Protein AF-U9UEZ4-F1 (afdb_monomer_lite)

InterPro domains:
  IPR045379 Crinkler effector protein, N-terminal [PF20147] (29-133)

Sequence (133 aa):
MSNRLSGLIKNDSADSHHGKRLRYIMVGCFILG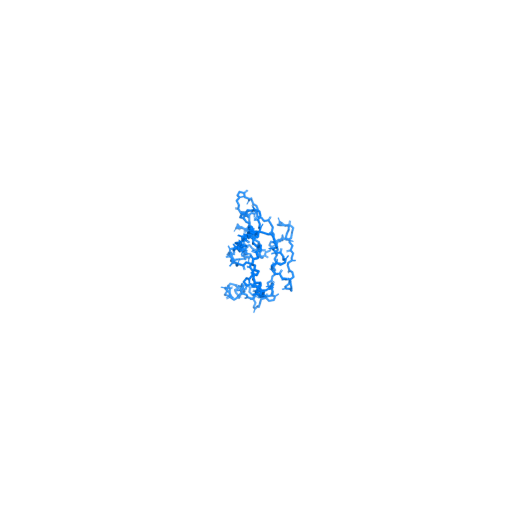NGVTFNFEIGKYVDFTELKKAIWEDDKDYFASIGVNNDKKIKLWKVEIPTRNNDKYERLLENHRVDLDVKEEFSGERLDETWHIDLTFKEPPPKEHIHII

pLDDT: mean 74.75, std 17.94, range [34.5, 93.56]

Radius of gyration: 23.18 Å; chains: 1; bounding box: 70×32×69 Å

Structure (mmCIF, N/CA/C/O backbone):
data_AF-U9UEZ4-F1
#
_entry.id   AF-U9UEZ4-F1
#
loop_
_atom_site.group_PDB
_atom_site.id
_atom_site.type_symbol
_atom_site.label_atom_id
_atom_site.label_alt_id
_atom_site.label_comp_id
_atom_site.label_asym_id
_atom_site.label_entity_id
_atom_site.label_seq_id
_atom_site.pdbx_PDB_ins_code
_atom_site.Cartn_x
_atom_site.Cartn_y
_atom_site.Cartn_z
_atom_site.occupancy
_atom_site.B_iso_or_equiv
_atom_site.auth_seq_id
_atom_site.auth_comp_id
_atom_site.auth_asym_id
_atom_site.auth_atom_id
_atom_site.pdbx_PDB_model_num
ATOM 1 N N . MET A 1 1 ? -56.469 -15.914 54.053 1.00 38.72 1 MET A N 1
ATOM 2 C CA . MET A 1 1 ? -56.085 -16.511 52.752 1.00 38.72 1 MET A CA 1
ATOM 3 C C . MET A 1 1 ? -55.709 -15.329 51.848 1.00 38.72 1 MET A C 1
ATOM 5 O O . MET A 1 1 ? -56.593 -14.533 51.592 1.00 38.72 1 MET A O 1
ATOM 9 N N . SER A 1 2 ? -54.442 -14.932 51.629 1.00 39.00 2 SER A N 1
ATOM 10 C CA . SER A 1 2 ? -53.332 -15.628 50.928 1.00 39.00 2 SER A CA 1
ATOM 11 C C . SER A 1 2 ? -53.791 -16.018 49.505 1.00 39.00 2 SER A C 1
ATOM 13 O O . SER A 1 2 ? -54.774 -16.737 49.421 1.00 39.00 2 SER A O 1
ATOM 15 N N . ASN A 1 3 ? -53.236 -15.567 48.366 1.00 36.53 3 ASN A N 1
ATOM 16 C CA . ASN A 1 3 ? -51.908 -15.036 48.031 1.00 36.53 3 ASN A CA 1
ATOM 17 C C . ASN A 1 3 ? -51.885 -14.129 46.772 1.00 36.53 3 ASN A C 1
ATOM 19 O O . ASN A 1 3 ? -52.782 -14.157 45.939 1.00 36.53 3 ASN A O 1
ATOM 23 N N . ARG A 1 4 ? -50.761 -13.398 46.682 1.00 41.03 4 ARG A N 1
ATOM 24 C CA . ARG A 1 4 ? -50.098 -12.681 45.569 1.00 41.03 4 ARG A CA 1
ATOM 25 C C . ARG A 1 4 ? -50.223 -13.309 44.166 1.00 41.03 4 ARG A C 1
ATOM 27 O O . ARG A 1 4 ? -50.112 -14.523 44.061 1.00 41.03 4 ARG A O 1
ATOM 34 N N . LEU A 1 5 ? -50.143 -12.477 43.115 1.00 40.34 5 LEU A N 1
ATOM 35 C CA . LEU A 1 5 ? -49.034 -12.550 42.144 1.00 40.34 5 LEU A CA 1
ATOM 36 C C . LEU A 1 5 ? -48.837 -11.233 41.360 1.00 40.34 5 LEU A C 1
ATOM 38 O O . LEU A 1 5 ? -49.775 -10.534 41.002 1.00 40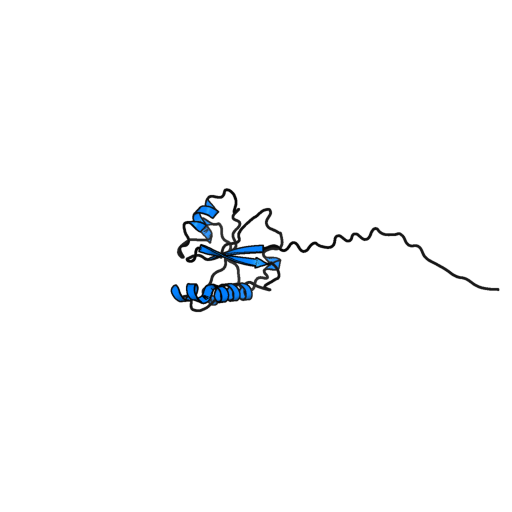.34 5 LEU A O 1
ATOM 42 N N . SER A 1 6 ? -47.564 -10.917 41.167 1.00 43.03 6 SER A N 1
ATOM 43 C CA . SER A 1 6 ? -46.924 -9.763 40.533 1.00 43.03 6 SER A CA 1
ATOM 44 C C . SER A 1 6 ? -46.787 -9.891 39.009 1.00 43.03 6 SER A C 1
ATOM 46 O O . SER A 1 6 ? -46.672 -11.005 38.509 1.00 43.03 6 SER A O 1
ATOM 48 N N . GLY A 1 7 ? -46.627 -8.769 38.299 1.00 34.50 7 GLY A N 1
ATOM 49 C CA . GLY A 1 7 ? -46.088 -8.744 36.928 1.00 34.50 7 GLY A CA 1
ATOM 50 C C . GLY A 1 7 ? -46.143 -7.339 36.320 1.00 34.50 7 GLY A C 1
ATOM 51 O O . GLY A 1 7 ? -47.192 -6.909 35.872 1.00 34.50 7 GLY A O 1
ATOM 52 N N . LEU A 1 8 ? -45.124 -6.514 36.564 1.00 38.72 8 LEU A N 1
ATOM 53 C CA . LEU A 1 8 ? -44.015 -6.190 35.650 1.00 38.72 8 LEU A CA 1
ATOM 54 C C . LEU A 1 8 ? -44.342 -5.110 34.602 1.00 38.72 8 LEU A C 1
ATOM 56 O O . LEU A 1 8 ? -44.999 -5.343 33.595 1.00 38.72 8 LEU A O 1
ATOM 60 N N . ILE A 1 9 ? -43.761 -3.938 34.863 1.00 47.59 9 ILE A N 1
ATOM 61 C CA . ILE A 1 9 ? -43.446 -2.871 33.916 1.00 47.59 9 ILE A CA 1
ATOM 62 C C . ILE A 1 9 ? -42.712 -3.472 32.711 1.00 47.59 9 ILE A C 1
ATOM 64 O O . ILE A 1 9 ? -41.689 -4.135 32.884 1.00 47.59 9 ILE A O 1
ATOM 68 N N . LYS A 1 10 ? -43.171 -3.159 31.499 1.00 39.62 10 LYS A N 1
ATOM 69 C CA . LYS A 1 10 ? -42.293 -3.054 30.333 1.00 39.62 10 LYS A CA 1
ATOM 70 C C . LYS A 1 10 ? -42.542 -1.704 29.686 1.00 39.62 10 LYS A C 1
ATOM 72 O O . LYS A 1 10 ? -43.497 -1.501 28.948 1.00 39.62 10 LYS A O 1
ATOM 77 N N . ASN A 1 11 ? -41.678 -0.768 30.060 1.00 39.50 11 ASN A N 1
ATOM 78 C CA . ASN A 1 11 ? -41.325 0.335 29.194 1.00 39.50 11 ASN A CA 1
ATOM 79 C C . ASN A 1 11 ? -40.681 -0.321 27.975 1.00 39.50 11 ASN A C 1
ATOM 81 O O . ASN A 1 11 ? -39.571 -0.845 28.095 1.00 39.50 11 ASN A O 1
ATOM 85 N N . ASP A 1 12 ? -41.377 -0.338 26.844 1.00 38.19 12 ASP A N 1
ATOM 86 C CA . ASP A 1 12 ? -40.741 -0.636 25.569 1.00 38.19 12 ASP A CA 1
ATOM 87 C C . ASP A 1 12 ? -39.836 0.555 25.244 1.00 38.19 12 ASP A C 1
ATOM 89 O O . ASP A 1 12 ? -40.199 1.518 24.570 1.00 38.19 12 ASP A O 1
ATOM 93 N N . SER A 1 13 ? -38.643 0.504 25.840 1.00 41.62 13 SER A N 1
ATOM 94 C CA . SER A 1 13 ? -37.453 1.159 25.334 1.00 41.62 13 SER A CA 1
ATOM 95 C C . SER A 1 13 ? -37.357 0.750 23.876 1.00 41.62 13 SER A C 1
ATOM 97 O O . SER A 1 13 ? -37.147 -0.425 23.586 1.00 41.62 13 SER A O 1
ATOM 99 N N . ALA A 1 14 ? -37.576 1.708 22.978 1.00 40.12 14 ALA A N 1
ATOM 100 C CA . ALA A 1 14 ? -37.280 1.553 21.570 1.00 40.12 14 ALA A CA 1
ATOM 101 C C . ALA A 1 14 ? -35.812 1.136 21.468 1.00 40.12 14 ALA A C 1
ATOM 103 O O . ALA A 1 14 ? -34.907 1.960 21.612 1.00 40.12 14 ALA A O 1
ATOM 104 N N . ASP A 1 15 ? -35.605 -0.171 21.318 1.00 39.16 15 ASP A N 1
ATOM 105 C CA . ASP A 1 15 ? -34.315 -0.779 21.076 1.00 39.16 15 ASP A CA 1
ATOM 106 C C . ASP A 1 15 ? -33.786 -0.124 19.808 1.00 39.16 15 ASP A C 1
ATOM 108 O O . ASP A 1 15 ? -34.284 -0.327 18.695 1.00 39.16 15 ASP A O 1
ATOM 112 N N . SER A 1 16 ? -32.806 0.750 19.999 1.00 41.16 16 SER A N 1
ATOM 113 C CA . SER A 1 16 ? -32.030 1.347 18.936 1.00 41.16 16 SER A CA 1
ATOM 114 C C . SER A 1 16 ? -31.143 0.252 18.357 1.00 41.16 16 SER A C 1
ATOM 116 O O . SER A 1 16 ? -29.924 0.236 18.508 1.00 41.16 16 SER A O 1
ATOM 118 N N . HIS A 1 17 ? -31.756 -0.655 17.599 1.00 41.59 17 HIS A N 1
ATOM 119 C CA . HIS A 1 17 ? -31.066 -1.458 16.608 1.00 41.59 17 HIS A CA 1
ATOM 120 C C . HIS A 1 17 ? -30.628 -0.541 15.458 1.00 41.59 17 HIS A C 1
ATOM 122 O O . HIS A 1 17 ? -31.032 -0.680 14.307 1.00 41.59 17 HIS A O 1
ATOM 128 N N . HIS A 1 18 ? -29.716 0.386 15.758 1.00 40.03 18 HIS A N 1
ATOM 129 C CA . HIS A 1 18 ? -28.657 0.726 14.825 1.00 40.03 18 HIS A CA 1
ATOM 130 C C . HIS A 1 18 ? -27.778 -0.518 14.715 1.00 40.03 18 HIS A C 1
ATOM 132 O O . HIS A 1 18 ? -26.690 -0.599 15.284 1.00 40.03 18 HIS A O 1
ATOM 138 N N . GLY A 1 19 ? -28.284 -1.524 13.995 1.00 38.94 19 GLY A N 1
ATOM 139 C CA . GLY A 1 19 ? -27.438 -2.545 13.416 1.00 38.94 19 GLY A CA 1
ATOM 140 C C . GLY A 1 19 ? -26.361 -1.789 12.661 1.00 38.94 19 GLY A C 1
ATOM 141 O O . GLY A 1 19 ? -26.657 -1.103 11.680 1.00 38.94 19 GLY A O 1
ATOM 142 N N . LYS A 1 20 ? -25.133 -1.824 13.186 1.00 46.09 20 LYS A N 1
ATOM 143 C CA . LYS A 1 20 ? -23.950 -1.335 12.493 1.00 46.09 20 LYS A CA 1
ATOM 144 C C . LYS A 1 20 ? -23.939 -2.078 11.163 1.00 46.09 20 LYS A C 1
ATOM 146 O O . LYS A 1 20 ? -23.515 -3.226 11.104 1.00 46.09 20 LYS A O 1
ATOM 151 N N . ARG A 1 21 ? -24.464 -1.454 10.105 1.00 43.06 21 ARG A N 1
ATOM 152 C CA . ARG A 1 21 ? -24.136 -1.838 8.737 1.00 43.06 21 ARG A CA 1
ATOM 153 C C . ARG A 1 21 ? -22.624 -1.706 8.691 1.00 43.06 21 ARG A C 1
ATOM 155 O O . ARG A 1 21 ? -22.127 -0.582 8.640 1.00 43.06 21 ARG A O 1
ATOM 162 N N . LEU A 1 22 ? -21.926 -2.832 8.827 1.00 48.19 22 LEU A N 1
ATOM 163 C CA . LEU A 1 22 ? -20.520 -2.956 8.484 1.00 48.19 22 LEU A CA 1
ATOM 164 C C . LEU A 1 22 ? -20.438 -2.444 7.053 1.00 48.19 22 LEU A C 1
ATOM 166 O O . LEU A 1 22 ? -20.892 -3.092 6.113 1.00 48.19 22 LEU A O 1
ATOM 170 N N . ARG A 1 23 ? -20.025 -1.185 6.909 1.00 54.06 23 ARG A N 1
ATOM 171 C CA . ARG A 1 23 ? -19.699 -0.654 5.601 1.00 54.06 23 ARG A CA 1
ATOM 172 C C . ARG A 1 23 ? -18.425 -1.389 5.247 1.00 54.06 23 ARG A C 1
ATOM 174 O O . ARG A 1 23 ? -17.410 -1.173 5.898 1.00 54.06 23 ARG A O 1
ATOM 181 N N . TYR A 1 24 ? -18.521 -2.291 4.284 1.00 63.97 24 TYR A N 1
ATOM 182 C CA . TYR A 1 24 ? -17.359 -2.885 3.655 1.00 63.97 24 TYR A CA 1
ATOM 183 C C . TYR A 1 24 ? -16.589 -1.752 2.984 1.00 63.97 24 TYR A C 1
ATOM 185 O O . TYR A 1 24 ? -17.008 -1.228 1.951 1.00 63.97 24 TYR A O 1
ATOM 193 N N . ILE A 1 25 ? -15.538 -1.277 3.647 1.00 68.75 25 ILE A N 1
ATOM 194 C CA . ILE A 1 25 ? -14.649 -0.268 3.087 1.00 68.75 25 ILE A CA 1
ATOM 195 C C . ILE A 1 25 ? -13.602 -1.038 2.295 1.00 68.75 25 ILE A C 1
ATOM 197 O O . ILE A 1 25 ? -12.828 -1.807 2.863 1.00 68.75 25 ILE A O 1
ATOM 201 N N . MET A 1 26 ? -13.620 -0.842 0.981 1.00 76.50 26 MET A N 1
ATOM 202 C CA . MET A 1 26 ? -12.596 -1.357 0.086 1.00 76.50 26 MET A CA 1
ATOM 203 C C . MET A 1 26 ? -11.482 -0.323 -0.032 1.00 76.50 26 MET A C 1
ATOM 205 O O . MET A 1 26 ? -11.740 0.838 -0.348 1.00 76.50 26 MET A O 1
ATOM 209 N N . VAL A 1 27 ? -10.255 -0.760 0.207 1.00 77.06 27 VAL A N 1
ATOM 210 C CA . VAL A 1 27 ? -9.037 0.014 0.015 1.00 77.06 27 VAL A CA 1
ATOM 211 C C . VAL A 1 27 ? -8.331 -0.516 -1.225 1.00 77.06 27 VAL A C 1
ATOM 213 O O . VAL A 1 27 ? -8.040 -1.707 -1.312 1.00 77.06 27 VAL A O 1
ATOM 216 N N . GLY A 1 28 ? -8.081 0.368 -2.189 1.00 78.94 28 GLY A N 1
ATOM 217 C CA . GLY A 1 28 ? -7.278 0.059 -3.367 1.00 78.94 28 GLY A CA 1
ATOM 218 C C . GLY A 1 28 ? -5.837 0.495 -3.183 1.00 78.94 28 GLY A C 1
ATOM 219 O O . GLY A 1 28 ? -5.599 1.611 -2.729 1.00 78.94 28 GLY A O 1
ATOM 220 N N . CYS A 1 29 ? -4.910 -0.367 -3.580 1.00 82.75 29 CYS A N 1
ATOM 221 C CA . CYS A 1 29 ? -3.474 -0.184 -3.516 1.00 82.75 29 CYS A CA 1
ATOM 222 C C . CYS A 1 29 ? -2.850 -0.210 -4.900 1.00 82.75 29 CYS A C 1
ATOM 224 O O . CYS A 1 29 ? -2.812 -1.250 -5.550 1.00 82.75 29 CYS A O 1
ATOM 226 N N . PHE A 1 30 ? -2.347 0.931 -5.347 1.00 85.06 30 PHE A N 1
ATOM 227 C CA . PHE A 1 30 ? -1.653 1.033 -6.624 1.00 85.06 30 PHE A CA 1
ATOM 228 C C . PHE A 1 30 ? -0.230 0.480 -6.508 1.00 85.06 30 PHE A C 1
ATOM 230 O O . PHE A 1 30 ? 0.474 0.881 -5.592 1.00 85.06 30 PHE A O 1
ATOM 237 N N . ILE A 1 31 ? 0.185 -0.412 -7.412 1.00 86.31 31 ILE A N 1
ATOM 238 C CA . ILE A 1 31 ? 1.525 -1.013 -7.432 1.00 86.31 31 ILE A CA 1
ATOM 239 C C . ILE A 1 31 ? 2.402 -0.250 -8.429 1.00 86.31 31 ILE A C 1
ATOM 241 O O . ILE A 1 31 ? 2.255 -0.388 -9.650 1.00 86.31 31 ILE A O 1
ATOM 245 N N . LEU A 1 32 ? 3.351 0.534 -7.912 1.00 84.56 32 LEU A N 1
ATOM 246 C CA . LEU A 1 32 ? 4.358 1.207 -8.736 1.00 84.56 32 LEU A CA 1
ATOM 247 C C . LEU A 1 32 ? 5.162 0.203 -9.576 1.00 84.56 32 LEU A C 1
ATOM 249 O O . LEU A 1 32 ? 5.512 -0.886 -9.119 1.00 84.56 32 LEU A O 1
ATOM 253 N N . GLY A 1 33 ? 5.472 0.577 -10.814 1.00 82.00 33 GLY A N 1
ATOM 254 C CA . GLY A 1 33 ? 6.132 -0.278 -11.806 1.00 82.00 33 GLY A CA 1
ATOM 255 C C . GLY A 1 33 ? 5.171 -1.181 -12.599 1.00 82.00 33 GLY A C 1
ATOM 256 O O . GLY A 1 33 ? 5.471 -1.482 -13.752 1.00 82.00 33 GLY A O 1
ATOM 257 N N . ASN A 1 34 ? 4.012 -1.559 -12.033 1.00 80.06 34 ASN A N 1
ATOM 258 C CA . ASN A 1 34 ? 3.018 -2.413 -12.706 1.00 80.06 34 ASN A CA 1
ATOM 259 C C . ASN A 1 34 ? 1.774 -1.640 -13.176 1.00 80.06 34 ASN A C 1
ATOM 261 O O . ASN A 1 34 ? 1.139 -1.996 -14.162 1.00 80.06 34 ASN A O 1
ATOM 265 N N . GLY A 1 35 ? 1.388 -0.576 -12.464 1.00 77.06 35 GLY A N 1
ATOM 266 C CA . GLY A 1 35 ? 0.175 0.188 -12.778 1.00 77.06 35 GLY A CA 1
ATOM 267 C C . GLY A 1 35 ? -1.135 -0.520 -12.403 1.00 77.06 35 GLY A C 1
ATOM 268 O O . GLY A 1 35 ? -2.221 -0.015 -12.688 1.00 77.06 35 GLY A O 1
ATOM 269 N N . VAL A 1 36 ? -1.049 -1.684 -11.755 1.00 81.12 36 VAL A N 1
ATOM 270 C CA . VAL A 1 36 ? -2.193 -2.476 -11.288 1.00 81.12 36 VAL A CA 1
ATOM 271 C C . VAL A 1 36 ? -2.629 -2.004 -9.902 1.00 81.12 36 VAL A C 1
ATOM 273 O O . VAL A 1 36 ? -1.815 -1.561 -9.094 1.00 81.12 36 VAL A O 1
ATOM 276 N N . THR A 1 37 ? -3.932 -2.098 -9.620 1.00 82.50 37 THR A N 1
ATOM 277 C CA . THR A 1 37 ? -4.491 -1.817 -8.291 1.00 82.50 37 THR A CA 1
ATOM 278 C C . THR A 1 37 ? -4.916 -3.112 -7.599 1.00 82.50 37 THR A C 1
ATOM 280 O O . THR A 1 37 ? -5.793 -3.817 -8.096 1.00 82.50 37 THR A O 1
ATOM 283 N N . PHE A 1 38 ? -4.348 -3.393 -6.428 1.00 85.00 38 PHE A N 1
ATOM 284 C CA . PHE A 1 38 ? -4.764 -4.464 -5.526 1.00 85.00 38 PHE A CA 1
ATOM 285 C C . PHE A 1 38 ? -5.826 -3.942 -4.554 1.00 85.00 38 PHE A C 1
ATOM 287 O O . PHE A 1 38 ? -5.562 -3.016 -3.795 1.00 85.00 38 PHE A O 1
ATOM 294 N N . ASN A 1 39 ? -7.028 -4.516 -4.552 1.00 84.69 39 ASN A N 1
ATOM 295 C CA . ASN A 1 39 ? -8.109 -4.069 -3.671 1.00 84.69 39 ASN A CA 1
ATOM 296 C C . ASN A 1 39 ? -8.318 -5.050 -2.513 1.00 84.69 39 ASN A C 1
ATOM 298 O O . ASN A 1 39 ? -8.414 -6.258 -2.729 1.00 84.69 39 ASN A O 1
ATOM 302 N N . PHE A 1 40 ? -8.479 -4.539 -1.294 1.00 84.12 40 PHE A N 1
ATOM 303 C CA . PHE A 1 40 ? -8.813 -5.350 -0.127 1.00 84.12 40 PHE A CA 1
ATOM 304 C C . PHE A 1 40 ? -9.875 -4.698 0.755 1.00 84.12 40 PHE A C 1
ATOM 306 O O . PHE A 1 40 ? -10.078 -3.490 0.732 1.00 84.12 40 PHE A O 1
ATOM 313 N N . GLU A 1 41 ? -10.562 -5.522 1.536 1.00 84.31 41 GLU A N 1
ATOM 314 C CA . GLU A 1 41 ? -11.554 -5.086 2.513 1.00 84.31 41 GLU A CA 1
ATOM 315 C C . GLU A 1 41 ? -10.878 -4.804 3.863 1.00 84.31 41 GLU A C 1
ATOM 317 O O . GLU A 1 41 ? -10.080 -5.618 4.336 1.00 84.31 41 GLU A O 1
ATOM 322 N N . ILE A 1 42 ? -11.204 -3.677 4.504 1.00 79.25 42 ILE A N 1
ATOM 323 C CA . ILE A 1 42 ? -10.777 -3.404 5.888 1.00 79.25 42 ILE A CA 1
ATOM 324 C C . ILE A 1 42 ? -11.290 -4.523 6.810 1.00 79.25 42 ILE A C 1
ATOM 326 O O . ILE A 1 42 ? -12.462 -4.887 6.749 1.00 79.25 42 ILE A O 1
ATOM 330 N N . GLY A 1 43 ? -10.409 -5.072 7.650 1.00 81.12 43 GLY A N 1
ATOM 331 C CA . GLY A 1 43 ? -10.677 -6.237 8.499 1.00 81.12 43 GLY A CA 1
ATOM 332 C C . GLY A 1 43 ? -10.329 -7.595 7.872 1.00 81.12 43 GLY A C 1
ATOM 333 O O . GLY A 1 43 ? -10.296 -8.595 8.587 1.00 81.12 43 GLY A O 1
ATOM 334 N N . LYS A 1 44 ? -10.018 -7.661 6.566 1.00 88.12 44 LYS A N 1
ATOM 335 C CA . LYS A 1 44 ? -9.533 -8.900 5.920 1.00 88.12 44 LYS A CA 1
ATOM 336 C C . LYS A 1 44 ? -8.144 -9.314 6.417 1.00 88.12 44 LYS A C 1
ATOM 338 O O . LYS A 1 44 ? -7.855 -10.505 6.482 1.00 88.12 44 LYS A O 1
ATOM 343 N N . TYR A 1 45 ? -7.303 -8.331 6.723 1.00 90.38 45 TYR A N 1
ATOM 344 C CA . TYR A 1 45 ? -5.934 -8.506 7.200 1.00 90.38 45 TYR A CA 1
ATOM 345 C C . TYR A 1 45 ? -5.779 -7.780 8.535 1.00 90.38 45 TYR A C 1
ATOM 347 O O . TYR A 1 45 ? -6.306 -6.676 8.700 1.00 90.38 45 TYR A O 1
ATOM 355 N N . VAL A 1 46 ? -5.068 -8.394 9.481 1.00 88.88 46 VAL A N 1
ATOM 356 C CA . VAL A 1 46 ? -4.887 -7.839 10.833 1.00 88.88 46 VAL A CA 1
ATOM 357 C C . VAL A 1 46 ? -3.942 -6.639 10.816 1.00 88.88 46 VAL A C 1
ATOM 359 O O . VAL A 1 46 ? -4.181 -5.638 11.503 1.00 88.88 46 VAL A O 1
ATOM 362 N N . ASP A 1 47 ? -2.870 -6.746 10.037 1.00 91.31 47 ASP A N 1
ATOM 363 C CA . ASP A 1 47 ? -1.791 -5.773 9.950 1.00 91.31 47 ASP A CA 1
ATOM 364 C C . ASP A 1 47 ? -1.220 -5.675 8.528 1.00 91.31 47 ASP A C 1
ATOM 366 O O . ASP A 1 47 ? -1.639 -6.353 7.581 1.00 91.31 47 ASP A O 1
ATOM 370 N N . PHE A 1 48 ? -0.257 -4.775 8.372 1.00 90.75 48 PHE A N 1
ATOM 371 C CA . PHE A 1 48 ? 0.379 -4.508 7.095 1.00 90.75 48 PHE A CA 1
ATOM 372 C C . PHE A 1 48 ? 1.415 -5.565 6.692 1.00 90.75 48 PHE A C 1
ATOM 374 O O . PHE A 1 48 ? 1.724 -5.664 5.503 1.00 90.75 48 PHE A O 1
ATOM 381 N N . THR A 1 49 ? 1.921 -6.389 7.616 1.00 92.62 49 THR A N 1
ATOM 382 C CA . THR A 1 49 ? 2.728 -7.569 7.269 1.00 92.62 49 THR A CA 1
ATOM 383 C C . THR A 1 49 ? 1.893 -8.567 6.467 1.00 92.62 49 THR A C 1
ATOM 385 O O . THR A 1 49 ? 2.324 -9.013 5.399 1.00 92.62 49 THR A O 1
ATOM 388 N N . GLU A 1 50 ? 0.682 -8.884 6.930 1.00 93.56 50 GLU A N 1
ATOM 389 C CA . GLU A 1 50 ? -0.231 -9.788 6.221 1.00 93.56 50 GLU A CA 1
ATOM 390 C C . GLU A 1 50 ? -0.635 -9.235 4.848 1.00 93.56 50 GLU A C 1
ATOM 392 O O . GLU A 1 50 ? -0.576 -9.959 3.849 1.00 93.56 50 GLU A O 1
ATOM 397 N N . LEU A 1 51 ? -0.977 -7.943 4.776 1.00 91.50 51 LEU A N 1
ATOM 398 C CA . LEU A 1 51 ? -1.334 -7.292 3.513 1.00 91.50 51 LEU A CA 1
ATOM 399 C C . LEU A 1 51 ? -0.172 -7.312 2.507 1.00 91.50 51 LEU A C 1
ATOM 401 O O . LEU A 1 51 ? -0.376 -7.674 1.348 1.00 91.50 51 LEU A O 1
ATOM 405 N N . LYS A 1 52 ? 1.053 -6.970 2.936 1.00 91.50 52 LYS A N 1
ATOM 406 C CA . LYS A 1 52 ? 2.248 -7.010 2.070 1.00 91.50 52 LYS A CA 1
ATOM 407 C C . LYS A 1 52 ? 2.464 -8.382 1.462 1.00 91.50 52 LYS A C 1
ATOM 409 O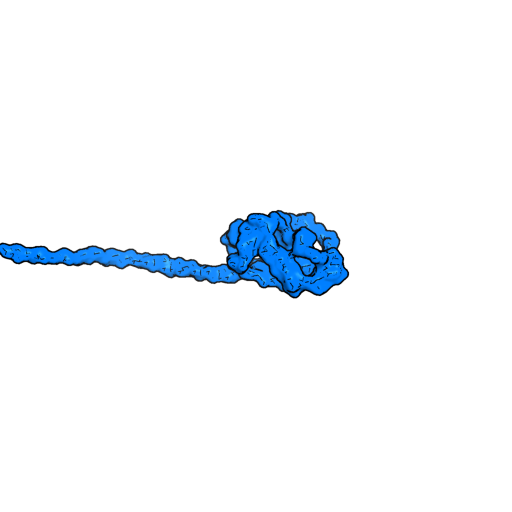 O . LYS A 1 52 ? 2.755 -8.490 0.271 1.00 91.50 52 LYS A O 1
ATOM 414 N N . LYS A 1 53 ? 2.340 -9.422 2.286 1.00 93.19 53 LYS A N 1
ATOM 415 C CA . LYS A 1 53 ? 2.501 -10.799 1.836 1.00 93.19 53 LYS A CA 1
ATOM 416 C C . LYS A 1 53 ? 1.440 -11.158 0.798 1.00 93.19 53 LYS A C 1
ATOM 418 O O . LYS A 1 53 ? 1.794 -11.726 -0.228 1.00 93.19 53 LYS A O 1
ATOM 423 N N . ALA A 1 54 ? 0.185 -10.773 1.026 1.00 92.88 54 ALA A N 1
ATOM 424 C CA . ALA A 1 54 ? -0.895 -11.025 0.077 1.00 92.88 54 ALA A CA 1
ATOM 425 C C . ALA A 1 54 ? -0.655 -10.347 -1.282 1.00 92.88 54 ALA A C 1
ATOM 427 O O . ALA A 1 54 ? -0.813 -10.994 -2.309 1.00 92.88 54 ALA A O 1
ATOM 428 N N . ILE A 1 55 ? -0.215 -9.085 -1.295 1.00 91.00 55 ILE A N 1
ATOM 429 C CA . ILE A 1 55 ? 0.115 -8.366 -2.538 1.00 91.00 55 ILE A CA 1
ATOM 430 C C . ILE A 1 55 ? 1.271 -9.042 -3.274 1.00 91.00 55 ILE A C 1
ATOM 432 O O . ILE A 1 55 ? 1.213 -9.232 -4.485 1.00 91.00 55 ILE A O 1
ATOM 436 N N . TRP A 1 56 ? 2.323 -9.423 -2.543 1.00 92.12 56 TRP A N 1
ATOM 437 C CA . TRP A 1 56 ? 3.462 -10.120 -3.134 1.00 92.12 56 TRP A CA 1
ATOM 438 C C . TRP A 1 56 ? 3.072 -11.473 -3.733 1.00 92.12 56 TRP A C 1
ATOM 440 O O . TRP A 1 56 ? 3.597 -11.846 -4.776 1.00 92.12 56 TRP A O 1
ATOM 450 N N . GLU A 1 57 ? 2.181 -12.218 -3.077 1.00 93.06 57 GLU A N 1
ATOM 451 C CA . GLU A 1 57 ? 1.701 -13.513 -3.565 1.00 93.06 57 GLU A CA 1
ATOM 452 C C . GLU A 1 57 ? 0.799 -13.375 -4.799 1.00 93.06 57 GLU A C 1
ATOM 454 O O . GLU A 1 57 ? 0.928 -14.188 -5.713 1.00 93.06 57 GLU A O 1
ATOM 459 N N . ASP A 1 58 ? -0.060 -12.351 -4.842 1.00 90.69 58 ASP A N 1
ATOM 460 C CA . ASP A 1 58 ? -0.994 -12.093 -5.950 1.00 90.69 58 ASP A CA 1
ATOM 461 C C . ASP A 1 58 ? -0.270 -11.691 -7.247 1.00 90.69 58 ASP A C 1
ATOM 463 O O . ASP A 1 58 ? -0.712 -12.038 -8.338 1.00 90.69 58 ASP A O 1
ATOM 467 N N . ASP A 1 59 ? 0.884 -11.025 -7.127 1.00 88.31 59 ASP A N 1
ATOM 468 C CA . ASP A 1 59 ? 1.627 -10.459 -8.262 1.00 88.31 59 ASP A CA 1
ATOM 469 C C . ASP A 1 59 ? 3.113 -10.869 -8.271 1.00 88.31 59 ASP A C 1
ATOM 471 O O . ASP A 1 59 ? 4.038 -10.116 -8.598 1.00 88.31 59 ASP A O 1
ATOM 475 N N . LYS A 1 60 ? 3.360 -12.109 -7.847 1.00 90.56 60 LYS A N 1
ATOM 476 C CA . LYS A 1 60 ? 4.703 -12.642 -7.591 1.00 90.56 60 LYS A CA 1
ATOM 477 C C . LYS A 1 60 ? 5.618 -12.618 -8.813 1.00 90.56 60 LYS A C 1
ATOM 479 O O . LYS A 1 60 ? 6.814 -12.356 -8.673 1.00 90.56 60 LYS A O 1
ATOM 484 N N . ASP A 1 61 ? 5.065 -12.887 -9.994 1.00 90.44 61 ASP A N 1
ATOM 485 C CA . ASP A 1 61 ? 5.813 -12.912 -11.254 1.00 90.44 61 ASP A CA 1
ATOM 486 C C . ASP A 1 61 ? 6.308 -11.513 -11.638 1.00 90.44 61 ASP A C 1
ATOM 488 O O . ASP A 1 61 ? 7.471 -11.348 -12.022 1.00 90.44 61 ASP A O 1
ATOM 492 N N . TYR A 1 62 ? 5.469 -10.490 -11.453 1.00 89.19 62 TYR A N 1
ATOM 493 C CA . TYR A 1 62 ? 5.862 -9.099 -11.641 1.00 89.19 62 TYR A CA 1
ATOM 494 C C . TYR A 1 62 ? 6.995 -8.719 -10.683 1.00 89.19 62 TYR A C 1
ATOM 496 O O . TYR A 1 62 ? 8.051 -8.261 -11.130 1.00 89.19 62 TYR A O 1
ATOM 504 N N . PHE A 1 63 ? 6.844 -8.988 -9.382 1.00 89.75 63 PHE A N 1
ATOM 505 C CA . PHE A 1 63 ? 7.889 -8.686 -8.399 1.00 89.75 63 PHE A CA 1
ATOM 506 C C . PHE A 1 63 ? 9.205 -9.410 -8.707 1.00 89.75 63 PHE A C 1
ATOM 508 O O . PHE A 1 63 ? 10.279 -8.806 -8.624 1.00 89.75 63 PHE A O 1
ATOM 515 N N . ALA A 1 64 ? 9.146 -10.672 -9.135 1.00 90.69 64 ALA A N 1
ATOM 516 C CA . ALA A 1 64 ? 10.328 -11.411 -9.565 1.00 90.69 64 ALA A CA 1
ATOM 517 C C . ALA A 1 64 ? 11.003 -10.760 -10.787 1.00 90.69 64 ALA A C 1
ATOM 519 O O . ALA A 1 64 ? 12.231 -10.649 -10.812 1.00 90.69 64 ALA A O 1
ATOM 520 N N . SER A 1 65 ? 10.222 -10.271 -11.760 1.00 89.81 65 SER A N 1
ATOM 521 C CA . SER A 1 65 ? 10.740 -9.620 -12.974 1.00 89.81 65 SER A CA 1
ATOM 522 C C . SER A 1 65 ? 11.552 -8.348 -12.688 1.00 89.81 65 SER A C 1
ATOM 524 O O . SER A 1 65 ? 12.496 -8.045 -13.418 1.00 89.81 65 SER A O 1
ATOM 526 N N . ILE A 1 66 ? 11.251 -7.656 -11.583 1.00 87.12 66 ILE A N 1
ATOM 527 C CA . ILE A 1 66 ? 11.959 -6.449 -11.130 1.00 87.12 66 ILE A CA 1
ATOM 528 C C . ILE A 1 66 ? 12.972 -6.718 -9.995 1.00 87.12 66 ILE A C 1
ATOM 530 O O . ILE A 1 66 ? 13.478 -5.785 -9.370 1.00 87.12 66 ILE A O 1
ATOM 534 N N . GLY A 1 67 ? 13.293 -7.986 -9.698 1.00 87.44 67 GLY A N 1
ATOM 535 C CA . GLY A 1 67 ? 14.295 -8.371 -8.686 1.00 87.44 67 GLY A CA 1
ATOM 536 C C . GLY A 1 67 ? 13.825 -8.285 -7.221 1.00 87.44 67 GLY A C 1
ATOM 537 O O . GLY A 1 67 ? 14.633 -8.311 -6.273 1.00 87.44 67 GLY A O 1
ATOM 538 N N . VAL A 1 68 ? 12.512 -8.188 -7.007 1.00 88.44 68 VAL A N 1
ATOM 539 C CA . VAL A 1 68 ? 11.856 -8.232 -5.696 1.00 88.44 68 VAL A CA 1
ATOM 540 C C . VAL A 1 68 ? 11.524 -9.686 -5.347 1.00 88.44 68 VAL A C 1
ATOM 542 O O . VAL A 1 68 ? 10.446 -10.209 -5.599 1.00 88.44 68 VAL A O 1
ATOM 545 N N . ASN A 1 69 ? 12.492 -10.357 -4.725 1.00 88.88 69 ASN A N 1
ATOM 546 C CA . ASN A 1 69 ? 12.404 -11.795 -4.438 1.00 88.88 69 ASN A CA 1
ATOM 547 C C . ASN A 1 69 ? 11.711 -12.129 -3.101 1.00 88.88 69 ASN A C 1
ATOM 549 O O . ASN A 1 69 ? 11.638 -13.298 -2.729 1.00 88.88 69 ASN A O 1
ATOM 553 N N . ASN A 1 70 ? 11.275 -11.119 -2.342 1.00 89.56 70 ASN A N 1
ATOM 554 C CA . ASN A 1 70 ? 10.480 -11.277 -1.125 1.00 89.56 70 ASN A CA 1
ATOM 555 C C . ASN A 1 70 ? 9.663 -10.011 -0.822 1.00 89.56 70 ASN A C 1
ATOM 557 O O . ASN A 1 70 ? 10.003 -8.908 -1.257 1.00 89.56 70 ASN A O 1
ATOM 561 N N . ASP A 1 71 ? 8.625 -10.190 -0.015 1.00 87.94 71 ASP A N 1
ATOM 562 C CA . ASP A 1 71 ? 7.690 -9.174 0.469 1.00 87.94 71 ASP A CA 1
ATOM 563 C C . ASP A 1 71 ? 8.360 -8.095 1.339 1.00 87.94 71 ASP A C 1
ATOM 565 O O . ASP A 1 71 ? 7.951 -6.934 1.331 1.00 87.94 71 ASP A O 1
ATOM 569 N N . LYS A 1 72 ? 9.455 -8.419 2.038 1.00 88.00 72 LYS A N 1
ATOM 570 C CA . LYS A 1 72 ? 10.184 -7.462 2.898 1.00 88.00 72 LYS A CA 1
ATOM 571 C C . LYS A 1 72 ? 10.704 -6.234 2.150 1.00 88.00 72 LYS A C 1
ATOM 573 O O . LYS A 1 72 ? 10.870 -5.180 2.758 1.00 88.00 72 LYS A O 1
ATOM 578 N N . LYS A 1 73 ? 10.960 -6.347 0.844 1.00 87.00 73 LYS A N 1
ATOM 579 C CA . LYS A 1 73 ? 11.412 -5.222 0.010 1.00 87.00 73 LYS A CA 1
ATOM 580 C C . LYS A 1 73 ? 10.283 -4.276 -0.409 1.00 87.00 73 LYS A C 1
ATOM 582 O O . LYS A 1 73 ? 10.580 -3.155 -0.819 1.00 87.00 73 LYS A O 1
ATOM 587 N N . ILE A 1 74 ? 9.024 -4.700 -0.301 1.00 88.94 74 ILE A N 1
ATOM 588 C CA . ILE A 1 74 ? 7.863 -3.866 -0.622 1.00 88.94 74 ILE A CA 1
ATOM 589 C C . ILE A 1 74 ? 7.727 -2.790 0.459 1.00 88.94 74 ILE A C 1
ATOM 591 O O . ILE A 1 74 ? 7.822 -3.071 1.654 1.00 88.94 74 ILE A O 1
ATOM 595 N N . LYS A 1 75 ? 7.529 -1.540 0.054 1.00 89.62 75 LYS A N 1
ATOM 596 C CA . LYS A 1 75 ? 7.204 -0.442 0.969 1.00 89.62 75 LYS A CA 1
ATOM 597 C C . LYS A 1 75 ? 5.740 -0.112 0.770 1.00 89.62 75 LYS A C 1
ATOM 599 O O . LYS A 1 75 ? 5.295 -0.121 -0.362 1.00 89.62 75 LYS A O 1
ATOM 604 N N . LEU A 1 76 ? 5.038 0.150 1.863 1.00 90.19 76 LEU A N 1
ATOM 605 C CA . LEU A 1 76 ? 3.651 0.581 1.834 1.00 90.19 76 LEU A CA 1
ATOM 606 C C . LEU A 1 76 ? 3.585 2.057 2.189 1.00 90.19 76 LEU A C 1
ATOM 608 O O . LEU A 1 76 ? 4.223 2.500 3.154 1.00 90.19 76 LEU A O 1
ATOM 612 N N . TRP A 1 77 ? 2.775 2.790 1.446 1.00 90.50 77 TRP A N 1
ATOM 613 C CA . TRP A 1 77 ? 2.461 4.174 1.736 1.00 90.50 77 TRP A CA 1
ATOM 614 C C . TRP A 1 77 ? 0.956 4.322 1.960 1.00 90.50 77 TRP A C 1
ATOM 616 O O . TRP A 1 77 ? 0.145 3.463 1.629 1.00 90.50 77 TRP A O 1
ATOM 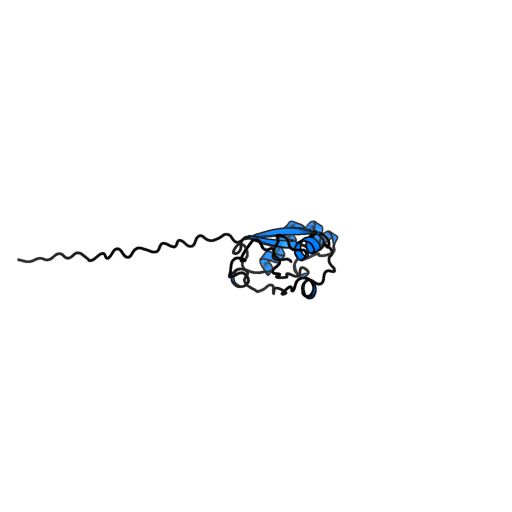626 N N . LYS A 1 78 ? 0.578 5.402 2.623 1.00 87.62 78 LYS A N 1
ATOM 627 C CA . LYS A 1 78 ? -0.791 5.871 2.726 1.00 87.62 78 LYS A CA 1
ATOM 628 C C . LYS A 1 78 ? -0.816 7.239 2.087 1.00 87.62 78 LYS A C 1
ATOM 630 O O . LYS A 1 78 ? -0.075 8.134 2.481 1.00 87.62 78 LYS A O 1
ATOM 635 N N . VAL A 1 79 ? -1.698 7.395 1.117 1.00 82.69 79 VAL A N 1
ATOM 636 C CA . VAL A 1 79 ? -1.995 8.683 0.496 1.00 82.69 79 VAL A CA 1
ATOM 637 C C . VAL A 1 79 ? -3.488 8.945 0.592 1.00 82.69 79 VAL A C 1
ATOM 639 O O . VAL A 1 79 ? -4.289 8.025 0.796 1.00 82.69 79 VAL A O 1
ATOM 642 N N . GLU A 1 80 ? -3.857 10.201 0.397 1.00 80.12 80 GLU A N 1
ATOM 643 C CA . GLU A 1 80 ? -5.242 10.633 0.287 1.00 80.12 80 GLU A CA 1
ATOM 644 C C . GLU A 1 80 ? -5.418 11.353 -1.053 1.00 80.12 80 GLU A C 1
ATOM 646 O O . GLU A 1 80 ? -5.247 12.566 -1.165 1.00 80.12 80 GLU A O 1
ATOM 651 N N . ILE A 1 81 ? -5.693 10.577 -2.107 1.00 76.06 81 ILE A N 1
ATOM 652 C CA . ILE A 1 81 ? -5.883 11.103 -3.463 1.00 76.06 81 ILE A CA 1
ATOM 653 C C . ILE A 1 81 ? -7.304 10.768 -3.928 1.00 76.06 81 ILE A C 1
ATOM 655 O O . ILE A 1 81 ? -7.655 9.587 -4.037 1.00 76.06 81 ILE A O 1
ATOM 659 N N . PRO A 1 82 ? -8.135 11.786 -4.205 1.00 75.25 82 PRO A N 1
ATOM 660 C CA . PRO A 1 82 ? -9.420 11.593 -4.863 1.00 75.25 82 PRO A CA 1
ATOM 661 C C . PRO A 1 82 ? -9.231 10.948 -6.239 1.00 75.25 82 PRO A C 1
ATOM 663 O O . PRO A 1 82 ? -8.398 11.405 -7.014 1.00 75.25 82 PRO A O 1
ATOM 666 N N . THR A 1 83 ? -10.029 9.937 -6.580 1.00 73.50 83 THR A N 1
ATOM 667 C CA . THR A 1 83 ? -9.960 9.298 -7.911 1.00 73.50 83 THR A CA 1
ATOM 668 C C . THR A 1 83 ? -10.710 10.063 -8.995 1.00 73.50 83 THR A C 1
ATOM 670 O O . THR A 1 83 ? -10.493 9.846 -10.181 1.00 73.50 83 THR A O 1
ATOM 673 N N . ARG A 1 84 ? -11.618 10.966 -8.612 1.00 74.44 84 ARG A N 1
ATOM 674 C CA . ARG A 1 84 ? -12.422 11.757 -9.551 1.00 74.44 84 ARG A CA 1
ATOM 675 C C . ARG A 1 84 ? -11.794 13.123 -9.785 1.00 74.44 84 ARG A C 1
ATOM 677 O O . ARG A 1 84 ? -11.585 13.859 -8.823 1.00 74.44 84 ARG A O 1
ATOM 684 N N . ASN A 1 85 ? -11.622 13.487 -11.059 1.00 72.25 85 ASN A N 1
ATOM 685 C CA . ASN A 1 85 ? -11.167 14.809 -11.506 1.00 72.25 85 ASN A CA 1
ATOM 686 C C . ASN A 1 85 ? -9.900 15.273 -10.769 1.00 72.25 85 ASN A C 1
ATOM 688 O O . ASN A 1 85 ? -9.863 16.384 -10.234 1.00 72.25 85 ASN A O 1
ATOM 692 N N . ASN A 1 86 ? -8.898 14.397 -10.670 1.00 80.56 86 ASN A N 1
ATOM 693 C CA . ASN A 1 86 ? -7.689 14.676 -9.914 1.00 80.56 86 ASN A CA 1
ATOM 694 C C . ASN A 1 86 ? -6.436 14.407 -10.746 1.00 80.56 86 ASN A C 1
ATOM 696 O O . ASN A 1 86 ? -6.099 13.261 -11.029 1.00 80.56 86 ASN A O 1
ATOM 700 N N . ASP A 1 87 ? -5.700 15.470 -11.051 1.00 83.19 87 ASP A N 1
ATOM 701 C CA . ASP A 1 87 ? -4.478 15.389 -11.851 1.00 83.19 87 ASP A CA 1
ATOM 702 C C . ASP A 1 87 ? -3.391 14.525 -11.196 1.00 83.19 87 ASP A C 1
ATOM 704 O O . ASP A 1 87 ? -2.572 13.939 -11.897 1.00 83.19 87 ASP A O 1
ATOM 708 N N . LYS A 1 88 ? -3.359 14.414 -9.857 1.00 81.00 88 LYS A N 1
ATOM 709 C CA . LYS A 1 88 ? -2.414 13.516 -9.174 1.00 81.00 88 LYS A CA 1
ATOM 710 C C . LYS A 1 88 ? -2.765 12.055 -9.436 1.00 81.00 88 LYS A C 1
ATOM 712 O O . LYS A 1 88 ? -1.859 11.248 -9.606 1.00 81.00 88 LYS A O 1
ATOM 717 N N . TYR A 1 89 ? -4.053 11.720 -9.489 1.00 80.50 89 TYR A N 1
ATOM 718 C CA . TYR A 1 89 ? -4.483 10.366 -9.823 1.00 80.50 89 TYR A CA 1
ATOM 719 C C . TYR A 1 89 ? -4.117 10.006 -11.267 1.00 80.50 89 TYR A C 1
ATOM 721 O O . TYR A 1 89 ? -3.491 8.975 -11.486 1.00 80.50 89 TYR A O 1
ATOM 729 N N . GLU A 1 90 ? -4.391 10.891 -12.229 1.00 82.50 90 GLU A N 1
ATOM 730 C CA . GLU A 1 90 ? -3.995 10.671 -13.629 1.00 82.50 90 GLU A CA 1
ATOM 731 C C . GLU A 1 90 ? -2.472 10.529 -13.772 1.00 82.50 90 GLU A C 1
ATOM 733 O O . GLU A 1 90 ? -1.983 9.582 -14.385 1.00 82.50 90 GLU A O 1
ATOM 738 N N . ARG A 1 91 ? -1.696 11.395 -13.105 1.00 80.38 91 ARG A N 1
ATOM 739 C CA . ARG A 1 91 ? -0.227 11.299 -13.095 1.00 80.38 91 ARG A CA 1
ATOM 740 C C . ARG A 1 91 ? 0.284 9.988 -12.524 1.00 80.38 91 ARG A C 1
ATOM 742 O O . ARG A 1 91 ? 1.310 9.508 -12.997 1.00 80.38 91 ARG A O 1
ATOM 749 N N . LEU A 1 92 ? -0.382 9.433 -11.515 1.00 79.44 92 LEU A N 1
ATOM 750 C CA . LEU A 1 92 ? -0.023 8.137 -10.950 1.00 79.44 92 LEU A CA 1
ATOM 751 C C . LEU A 1 92 ? -0.222 7.014 -11.977 1.00 79.44 92 LEU A C 1
ATOM 753 O O . LEU A 1 92 ? 0.649 6.160 -12.125 1.00 79.44 92 LEU A O 1
ATOM 757 N N . LEU A 1 93 ? -1.344 7.039 -12.702 1.00 79.88 93 LEU A N 1
ATOM 758 C CA . LEU A 1 93 ? -1.635 6.070 -13.760 1.00 79.88 93 LEU A CA 1
ATOM 759 C C . LEU A 1 93 ? -0.631 6.185 -14.921 1.00 79.88 93 LEU A C 1
ATOM 761 O O . LEU A 1 93 ? -0.157 5.172 -15.435 1.00 79.88 93 LEU A O 1
ATOM 765 N N . GLU A 1 94 ? -0.266 7.409 -15.308 1.00 79.25 94 GLU A N 1
ATOM 766 C CA . GLU A 1 94 ? 0.705 7.676 -16.377 1.00 79.25 94 GLU A CA 1
ATOM 767 C C . GLU A 1 94 ? 2.144 7.309 -15.975 1.00 79.25 94 GLU A C 1
ATOM 769 O O . GLU A 1 94 ? 2.893 6.731 -16.768 1.00 79.25 94 GLU A O 1
ATOM 774 N N . ASN A 1 95 ? 2.536 7.605 -14.732 1.00 69.31 95 ASN A N 1
ATOM 775 C CA . ASN A 1 95 ? 3.887 7.405 -14.209 1.00 69.31 95 ASN A CA 1
ATOM 776 C C . ASN A 1 95 ? 3.968 6.156 -13.336 1.00 69.31 95 ASN A C 1
ATOM 778 O O . ASN A 1 95 ? 4.410 6.202 -12.196 1.00 69.31 95 ASN A O 1
ATOM 782 N N . HIS A 1 96 ? 3.628 5.000 -13.891 1.00 69.81 96 HIS A N 1
ATOM 783 C CA . HIS A 1 96 ? 3.799 3.709 -13.228 1.00 69.81 96 HIS A CA 1
ATOM 784 C C . HIS A 1 96 ? 5.277 3.321 -13.029 1.00 69.81 96 HIS A C 1
ATOM 786 O O . HIS A 1 96 ? 5.585 2.147 -13.073 1.00 69.81 96 HIS A O 1
ATOM 792 N N . ARG A 1 97 ? 6.236 4.234 -12.861 1.00 75.88 97 ARG A N 1
ATOM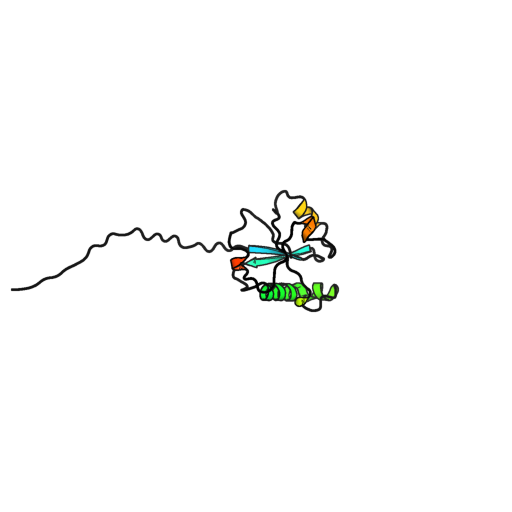 793 C CA . ARG A 1 97 ? 7.651 3.881 -12.670 1.00 75.88 97 ARG A CA 1
ATOM 794 C C . ARG A 1 97 ? 7.984 3.730 -11.187 1.00 75.88 97 ARG A C 1
ATOM 796 O O . ARG A 1 97 ? 7.3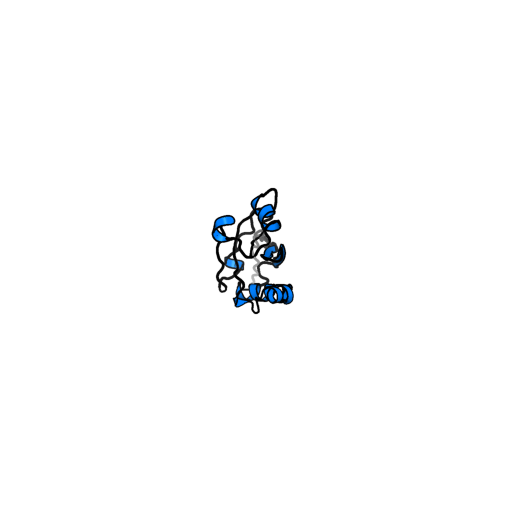13 4.276 -10.319 1.00 75.88 97 ARG A O 1
ATOM 803 N N . VAL A 1 98 ? 9.033 2.965 -10.897 1.00 71.25 98 VAL A N 1
ATOM 804 C CA . VAL A 1 98 ? 9.467 2.641 -9.525 1.00 71.25 98 VAL A CA 1
ATOM 805 C C . VAL A 1 98 ? 10.212 3.781 -8.813 1.00 71.25 98 VAL A C 1
ATOM 807 O O . VAL A 1 98 ? 10.496 3.664 -7.624 1.00 71.25 98 VAL A O 1
ATOM 810 N N . ASP A 1 99 ? 10.559 4.857 -9.521 1.00 75.56 99 ASP A N 1
ATOM 811 C CA . ASP A 1 99 ? 11.383 5.975 -9.042 1.00 75.56 99 ASP A CA 1
ATOM 812 C C . ASP A 1 99 ? 10.589 7.188 -8.531 1.00 75.56 99 ASP A C 1
ATOM 814 O O . ASP A 1 99 ? 11.200 8.177 -8.132 1.00 75.56 99 ASP A O 1
ATOM 818 N N . LEU A 1 100 ? 9.255 7.109 -8.487 1.00 82.88 100 LEU A N 1
ATOM 819 C CA . LEU A 1 100 ? 8.409 8.165 -7.925 1.00 82.88 100 LEU A CA 1
ATOM 820 C C . LEU A 1 100 ? 8.698 8.413 -6.438 1.00 82.88 100 LEU A C 1
ATOM 822 O O . LEU A 1 100 ? 8.723 7.480 -5.625 1.00 82.88 100 LEU A O 1
ATOM 826 N N . ASP A 1 101 ? 8.824 9.687 -6.055 1.00 84.75 101 ASP A N 1
ATOM 827 C CA . ASP A 1 101 ? 8.909 10.071 -4.646 1.00 84.75 101 ASP A CA 1
ATOM 828 C C . ASP A 1 101 ? 7.499 10.204 -4.060 1.00 84.75 101 ASP A C 1
ATOM 830 O O . ASP A 1 101 ? 6.897 11.278 -4.028 1.00 84.75 101 ASP A O 1
ATOM 834 N N . VAL A 1 102 ? 6.955 9.082 -3.580 1.00 84.44 102 VAL A N 1
ATOM 835 C CA . VAL A 1 102 ? 5.591 9.018 -3.024 1.00 84.44 102 VAL A CA 1
ATOM 836 C C . VAL A 1 102 ? 5.386 9.999 -1.868 1.00 84.44 102 VAL A C 1
ATOM 838 O O . VAL A 1 102 ? 4.292 10.541 -1.686 1.00 84.44 102 VAL A O 1
ATOM 841 N N . LYS A 1 103 ? 6.439 10.264 -1.090 1.00 87.88 103 LYS A N 1
ATOM 842 C CA . LYS A 1 103 ? 6.359 11.177 0.044 1.00 87.88 103 LYS A CA 1
ATOM 843 C C . LYS A 1 103 ? 6.172 12.613 -0.434 1.00 87.88 103 LYS A C 1
ATOM 845 O O . LYS A 1 103 ? 5.241 13.277 0.014 1.00 87.88 103 LYS A O 1
ATOM 850 N N . GLU A 1 104 ? 7.033 13.086 -1.329 1.00 87.25 104 GLU A N 1
ATOM 851 C CA . GLU A 1 104 ? 7.022 14.485 -1.768 1.00 87.25 104 GLU A CA 1
ATOM 852 C C . GLU A 1 104 ? 5.911 14.760 -2.796 1.00 87.25 104 GLU A C 1
ATOM 854 O O . GLU A 1 104 ? 5.181 15.746 -2.677 1.00 87.25 104 GLU A O 1
ATOM 859 N N . GLU A 1 105 ? 5.705 13.873 -3.773 1.00 85.00 105 GLU A N 1
ATOM 860 C CA . GLU A 1 105 ? 4.758 14.104 -4.876 1.00 85.00 105 GLU A CA 1
ATOM 861 C C . GLU A 1 105 ? 3.294 13.903 -4.457 1.00 85.00 105 GLU A C 1
ATOM 863 O O . GLU A 1 105 ? 2.386 14.638 -4.878 1.00 85.00 105 GLU A O 1
ATOM 868 N N . PHE A 1 106 ? 3.056 12.931 -3.575 1.00 83.38 106 PHE A N 1
ATOM 869 C CA . PHE A 1 106 ? 1.715 12.510 -3.172 1.00 83.38 106 PHE A CA 1
ATOM 870 C C . PHE A 1 106 ? 1.413 12.743 -1.692 1.00 83.38 106 PHE A C 1
ATOM 872 O O . PHE A 1 106 ? 0.337 12.365 -1.231 1.00 83.38 106 PHE A O 1
ATOM 879 N N . SER A 1 107 ? 2.317 13.411 -0.966 1.00 86.56 107 SER A N 1
ATOM 880 C CA . SER A 1 107 ? 2.184 13.643 0.479 1.00 86.56 107 SER A CA 1
ATOM 881 C C . SER A 1 107 ? 2.016 12.330 1.255 1.00 86.56 107 SER A C 1
ATOM 883 O O . SER A 1 107 ? 1.246 12.257 2.211 1.00 86.56 107 SER A O 1
ATOM 885 N N . GLY A 1 108 ? 2.706 11.279 0.803 1.00 86.31 108 GLY A N 1
ATOM 886 C CA . GLY A 1 108 ? 2.571 9.934 1.340 1.00 86.31 108 GLY A CA 1
ATOM 887 C C . GLY A 1 108 ? 3.125 9.782 2.753 1.00 86.31 108 GLY A C 1
ATOM 888 O O . GLY A 1 108 ? 4.255 10.174 3.054 1.00 86.31 108 GLY A O 1
ATOM 889 N N . GLU A 1 109 ? 2.349 9.125 3.608 1.00 90.06 109 GLU A N 1
ATOM 890 C CA . GLU A 1 109 ? 2.769 8.641 4.919 1.00 90.06 109 GLU A CA 1
ATOM 891 C C . GLU A 1 109 ? 3.240 7.191 4.789 1.00 90.06 109 GLU A C 1
ATOM 893 O O . GLU A 1 109 ? 2.497 6.327 4.330 1.00 90.06 109 GLU A O 1
ATOM 898 N N . ARG A 1 110 ? 4.481 6.894 5.180 1.00 90.62 110 ARG A N 1
ATOM 899 C CA . ARG A 1 110 ? 4.968 5.512 5.156 1.00 90.62 110 ARG A CA 1
ATOM 900 C C . ARG A 1 110 ? 4.290 4.706 6.259 1.00 90.62 110 ARG A C 1
ATOM 902 O O . ARG A 1 110 ? 4.335 5.106 7.418 1.00 90.62 110 ARG A O 1
ATOM 909 N N . LEU A 1 111 ? 3.746 3.549 5.901 1.00 90.38 111 LEU A N 1
ATOM 910 C CA . LEU A 1 111 ? 3.099 2.644 6.843 1.00 90.38 111 LEU A CA 1
ATOM 911 C C . LEU A 1 111 ? 4.118 1.683 7.457 1.00 90.38 111 LEU A C 1
ATOM 913 O O . LEU A 1 111 ? 4.944 1.095 6.750 1.00 90.38 111 LEU A O 1
ATOM 917 N N . ASP A 1 112 ? 4.059 1.532 8.778 1.00 90.62 112 ASP A N 1
ATOM 918 C CA . ASP A 1 112 ? 4.802 0.491 9.482 1.00 90.62 112 ASP A CA 1
ATOM 919 C C . ASP A 1 112 ? 4.061 -0.844 9.380 1.00 90.62 112 ASP A C 1
ATOM 921 O O . ASP A 1 112 ? 2.834 -0.904 9.443 1.00 90.62 112 ASP A O 1
ATOM 925 N N . GLU A 1 113 ? 4.819 -1.925 9.233 1.00 87.31 113 GLU A N 1
ATOM 926 C CA . GLU A 1 113 ? 4.275 -3.265 9.014 1.00 87.31 113 GLU A CA 1
ATOM 927 C C . GLU A 1 113 ? 3.444 -3.763 10.205 1.00 87.31 113 GLU A C 1
ATOM 929 O O . GLU A 1 113 ? 2.484 -4.506 10.019 1.00 87.31 113 GLU A O 1
ATOM 934 N N . THR A 1 114 ? 3.778 -3.313 11.418 1.00 88.75 114 THR A N 1
ATOM 935 C CA . THR A 1 114 ? 3.137 -3.745 12.668 1.00 88.75 114 THR A CA 1
ATOM 936 C C . THR A 1 114 ? 1.861 -2.974 13.002 1.00 88.75 114 THR A C 1
ATOM 938 O O . THR A 1 114 ? 1.198 -3.274 13.997 1.00 88.75 114 THR A O 1
ATOM 941 N N . TRP A 1 115 ? 1.507 -1.955 12.215 1.00 90.12 115 TRP A N 1
ATOM 942 C CA . TRP A 1 115 ? 0.295 -1.185 12.465 1.00 90.12 115 TRP A CA 1
ATOM 943 C C . TRP A 1 115 ? -0.954 -1.974 12.073 1.00 90.12 115 TRP A C 1
ATOM 945 O O . TRP A 1 115 ? -1.021 -2.599 11.017 1.00 90.12 115 TRP A O 1
ATOM 955 N N . HIS A 1 116 ? -1.981 -1.889 12.918 1.00 89.06 116 HIS A N 1
ATOM 956 C CA . HIS A 1 116 ? -3.283 -2.473 12.625 1.00 89.06 116 HIS A CA 1
ATOM 957 C C . HIS A 1 116 ? -4.027 -1.659 11.569 1.00 89.06 116 HIS A C 1
ATOM 959 O O . HIS A 1 116 ? -4.292 -0.469 11.767 1.00 89.06 116 HIS A O 1
ATOM 965 N N . ILE A 1 117 ? -4.454 -2.331 10.502 1.00 86.19 117 ILE A N 1
ATOM 966 C CA . ILE A 1 117 ? -5.164 -1.722 9.368 1.00 86.19 117 ILE A CA 1
ATOM 967 C C . ILE A 1 117 ? -6.427 -0.990 9.835 1.00 86.19 117 ILE A C 1
ATOM 969 O O . ILE A 1 117 ? -6.628 0.178 9.499 1.00 86.19 117 ILE A O 1
ATOM 973 N N . ASP A 1 118 ? -7.224 -1.622 10.694 1.00 83.19 118 ASP A N 1
ATOM 974 C CA . ASP A 1 118 ? -8.474 -1.048 11.211 1.00 83.19 118 ASP A CA 1
ATOM 975 C C . ASP A 1 118 ? -8.246 0.216 12.061 1.00 83.19 118 ASP A C 1
ATOM 977 O O . ASP A 1 118 ? -9.122 1.077 12.170 1.00 83.19 118 ASP A O 1
ATOM 981 N N . LEU A 1 119 ? -7.060 0.357 12.667 1.00 84.56 119 LEU A N 1
ATOM 982 C CA . LEU A 1 119 ? -6.680 1.554 13.420 1.00 84.56 119 LEU A CA 1
ATOM 983 C C . LEU A 1 119 ? -6.091 2.649 12.522 1.00 84.56 119 LEU A C 1
ATOM 985 O O . LEU A 1 119 ? -6.200 3.829 12.862 1.00 84.56 119 LEU A O 1
ATOM 989 N N . THR A 1 120 ? -5.487 2.278 11.394 1.00 84.12 120 THR A N 1
ATOM 990 C CA . THR A 1 120 ? -4.944 3.210 10.396 1.00 84.12 120 THR A CA 1
ATOM 991 C C . THR A 1 120 ? -6.037 3.810 9.507 1.00 84.12 120 THR A C 1
ATOM 993 O O . THR A 1 120 ? -5.933 4.973 9.096 1.00 84.12 120 THR A O 1
ATOM 996 N N . PHE A 1 121 ? -7.105 3.050 9.259 1.00 79.25 121 PHE A N 1
ATOM 997 C CA . PHE A 1 121 ? -8.253 3.423 8.431 1.00 79.25 121 PHE A CA 1
ATOM 998 C C . PHE A 1 121 ? -9.563 3.422 9.244 1.00 79.25 121 PHE A C 1
ATOM 1000 O O . PHE A 1 121 ? -10.557 2.806 8.866 1.00 79.25 121 PHE A O 1
ATOM 1007 N N . LYS A 1 122 ? -9.562 4.117 10.392 1.00 73.56 122 LYS A N 1
ATOM 1008 C CA . LYS A 1 122 ? -10.710 4.182 11.324 1.00 73.56 122 LYS A CA 1
ATOM 1009 C C . LYS A 1 122 ? -11.971 4.785 10.722 1.00 73.56 122 LYS A C 1
ATOM 1011 O O . LYS A 1 122 ? -13.079 4.420 11.111 1.00 73.56 122 LYS A O 1
ATOM 1016 N N . GLU A 1 123 ? -11.798 5.757 9.838 1.00 70.62 123 GLU A N 1
ATOM 1017 C CA . GLU A 1 123 ? -12.901 6.462 9.206 1.00 70.62 123 GLU A CA 1
ATOM 1018 C C . GLU A 1 123 ? -12.974 6.055 7.736 1.00 70.62 123 GLU A C 1
ATOM 1020 O O . GLU A 1 123 ? -11.939 6.019 7.064 1.00 70.62 123 GLU A O 1
ATOM 1025 N N . PRO A 1 124 ? -14.175 5.742 7.214 1.00 63.09 124 PRO A N 1
ATOM 1026 C CA . PRO A 1 124 ? -14.334 5.549 5.785 1.00 63.09 124 PRO A CA 1
ATOM 1027 C C . PRO A 1 124 ? -13.881 6.821 5.063 1.00 63.09 124 PRO A C 1
ATOM 1029 O O . PRO A 1 124 ? -14.253 7.917 5.500 1.00 63.09 124 PRO A O 1
ATOM 1032 N N . PRO A 1 125 ? -13.131 6.703 3.955 1.00 62.91 125 PRO A N 1
ATOM 1033 C CA . PRO A 1 125 ? -12.732 7.871 3.196 1.00 62.91 125 PRO A CA 1
ATOM 1034 C C . PRO A 1 125 ? -13.984 8.668 2.794 1.00 62.91 125 PRO A C 1
ATOM 1036 O O . PRO A 1 125 ? -15.021 8.080 2.463 1.00 62.91 125 PRO A O 1
ATOM 1039 N N . PRO A 1 126 ? -13.925 10.009 2.834 1.00 56.66 126 PRO A N 1
ATOM 1040 C CA . PRO A 1 126 ? -15.110 10.854 2.709 1.00 56.66 126 PRO A CA 1
ATOM 1041 C C . PRO A 1 126 ? -15.851 10.693 1.366 1.00 56.66 126 PRO A C 1
ATOM 1043 O O . PRO A 1 126 ? -17.037 11.022 1.301 1.00 56.66 126 PRO A O 1
ATOM 1046 N N . LYS A 1 127 ? -15.180 10.172 0.317 1.00 54.88 127 LYS A N 1
ATOM 1047 C CA . LYS A 1 127 ? -15.690 9.762 -1.020 1.00 54.88 127 LYS A CA 1
ATOM 1048 C C . LYS A 1 127 ? -14.783 8.654 -1.611 1.00 54.88 127 LYS A C 1
ATOM 1050 O O . LYS A 1 127 ? -13.879 8.210 -0.919 1.00 54.88 127 LYS A O 1
ATOM 1055 N N . GLU A 1 128 ? -14.986 8.203 -2.851 1.00 53.28 128 GLU A N 1
ATOM 1056 C CA . GLU A 1 128 ? -14.093 7.257 -3.567 1.00 53.28 128 GLU A CA 1
ATOM 1057 C C . GLU A 1 128 ? -12.618 7.739 -3.557 1.00 53.28 128 GLU A C 1
ATOM 1059 O O . GLU A 1 128 ? -12.272 8.677 -4.273 1.00 53.28 128 GLU A O 1
ATOM 1064 N N . HIS A 1 129 ? -11.760 7.144 -2.720 1.00 55.97 129 HIS A N 1
ATOM 1065 C CA . HIS A 1 129 ? -10.317 7.437 -2.633 1.00 55.97 129 HIS A CA 1
ATOM 1066 C C . HIS A 1 129 ? -9.516 6.131 -2.744 1.00 55.97 129 HIS A C 1
ATOM 1068 O O . HIS A 1 129 ? -9.985 5.079 -2.310 1.00 55.97 129 HIS A O 1
ATOM 1074 N N . ILE A 1 130 ? -8.314 6.213 -3.320 1.00 55.94 130 ILE A N 1
ATOM 1075 C CA . ILE A 1 130 ? -7.324 5.123 -3.395 1.00 55.94 130 ILE A CA 1
ATOM 1076 C C . ILE A 1 130 ? -6.216 5.388 -2.369 1.00 55.94 130 ILE A C 1
ATOM 1078 O O . ILE A 1 130 ? -5.841 6.540 -2.144 1.00 55.94 130 ILE A O 1
ATOM 1082 N N . HIS A 1 131 ? -5.669 4.325 -1.776 1.00 55.72 131 HIS A N 1
ATOM 1083 C CA . HIS A 1 131 ? -4.523 4.368 -0.870 1.00 55.72 131 HIS A CA 1
ATOM 1084 C C . HIS A 1 131 ? -3.329 3.634 -1.523 1.00 55.72 131 HIS A C 1
ATOM 1086 O O . HIS A 1 131 ? -3.222 2.417 -1.464 1.00 55.72 131 HIS A O 1
ATOM 1092 N N . ILE A 1 132 ? -2.456 4.389 -2.195 1.00 54.66 132 ILE A N 1
ATOM 1093 C CA . ILE A 1 132 ? -1.273 3.929 -2.959 1.00 54.66 132 ILE A CA 1
ATOM 1094 C C . ILE A 1 132 ? -0.266 3.163 -2.100 1.00 54.66 132 ILE A C 1
ATOM 1096 O O . ILE A 1 132 ? 0.071 3.641 -1.024 1.00 54.66 132 ILE A O 1
ATOM 1100 N N . ILE A 1 133 ? 0.288 2.072 -2.645 1.00 51.75 133 ILE A N 1
ATOM 1101 C CA . ILE A 1 133 ? 1.447 1.343 -2.111 1.00 51.75 133 ILE A CA 1
ATOM 1102 C C . ILE A 1 133 ? 2.730 1.728 -2.844 1.00 51.75 133 ILE A C 1
ATOM 1104 O O . ILE A 1 133 ? 2.753 1.736 -4.091 1.00 51.75 133 ILE A O 1
#

Foldseek 3Di:
DDDDDDDDDDPPPPPPPPVPPPPFQKAWAQQAPPLDIDIDTQVPDFWQLRVLQVVCVVCVVSCVVVVNNDSVPDWFWFAWAACPPGPLNVVCSVRSHPPDPCCVSGVIDTDDRPDTRCVVCVDRRPDDTHTYD

Secondary structure (DSSP, 8-state):
-------------------------EEEEE-TTT--EEEEETTSSSBHHHHHHHHHHHTHHHHHHTT--SGGG---EE--EESSS-HHHHHHHHT--TT--HHHHH-PEEPPTTSBHHHHT-S--SSSEE---

Organism: Rhizophagus irregularis (strain DAOM 181602 / DAOM 197198 / MUCL 43194) (NCBI:txid747089)